Protein AF-A0A6H5G3V2-F1 (afdb_monomer_lite)

Secondary structure (DSSP, 8-state):
-TTT---TTSPPEEEEEEETTEEEEEES----GGGTGGG--HHHHHHHHHHHHHHHHHH-

pLDDT: mean 92.97, std 9.3, range [55.91, 98.62]

Organism: NCBI:txid355587

InterPro domains:
  IPR011009 Protein kinase-like domain superfamily [SSF56112] (3-60)

Foldseek 3Di:
DLQPDDDPLDWAWDDWDDDPPDIDTDTPDDDDCVVCVVVDDPVRVVVNVVSVVVSVVSVD

Structure (mmCIF, N/CA/C/O backbone):
data_AF-A0A6H5G3V2-F1
#
_entry.id   AF-A0A6H5G3V2-F1
#
loop_
_atom_site.group_PDB
_atom_site.id
_atom_site.type_symbol
_atom_site.label_atom_id
_atom_site.label_alt_id
_atom_site.label_comp_id
_atom_site.label_asym_id
_atom_site.label_entity_id
_atom_site.label_seq_id
_atom_site.pdbx_PDB_ins_code
_atom_site.Cartn_x
_atom_site.Cartn_y
_atom_site.Cartn_z
_atom_site.occupancy
_atom_site.B_iso_or_equiv
_atom_site.auth_seq_id
_atom_site.auth_comp_id
_atom_site.auth_asym_id
_atom_site.auth_atom_id
_atom_site.pdbx_PDB_model_num
ATOM 1 N N . ASN A 1 1 ? 0.950 -6.498 -15.597 1.00 55.91 1 ASN A N 1
ATOM 2 C CA . ASN A 1 1 ? 1.819 -5.437 -16.150 1.00 55.91 1 ASN A CA 1
ATOM 3 C C . ASN A 1 1 ? 1.733 -4.242 -15.199 1.00 55.91 1 ASN A C 1
ATOM 5 O O . ASN A 1 1 ? 0.781 -3.479 -15.289 1.00 55.91 1 ASN A O 1
ATOM 9 N N . LEU A 1 2 ? 2.635 -4.135 -14.209 1.00 5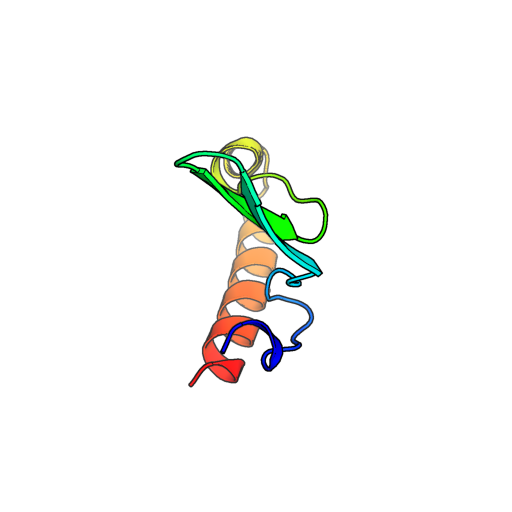9.88 2 LEU A N 1
ATOM 10 C CA . LEU A 1 2 ? 2.544 -3.121 -13.130 1.00 59.88 2 LEU A CA 1
ATOM 11 C C . LEU A 1 2 ? 2.545 -1.677 -13.660 1.00 59.88 2 LEU A C 1
ATOM 13 O O . LEU A 1 2 ? 2.038 -0.773 -13.010 1.00 59.88 2 LEU A O 1
ATOM 17 N N . MET A 1 3 ? 3.060 -1.480 -14.873 1.00 63.09 3 MET A N 1
ATOM 18 C CA . MET A 1 3 ? 3.102 -0.190 -15.556 1.00 63.09 3 MET A CA 1
ATOM 19 C C . MET A 1 3 ? 1.725 0.308 -16.034 1.00 63.09 3 MET A C 1
ATOM 21 O O . MET A 1 3 ? 1.581 1.499 -16.308 1.00 63.09 3 MET A O 1
ATOM 25 N N . LEU A 1 4 ? 0.723 -0.575 -16.150 1.00 67.75 4 LEU A N 1
ATOM 26 C CA . LEU A 1 4 ? -0.589 -0.250 -16.731 1.00 67.75 4 LEU A CA 1
ATOM 27 C C . LEU A 1 4 ? -1.648 0.146 -15.693 1.00 67.75 4 LEU A C 1
ATOM 29 O O . LEU A 1 4 ? -2.624 0.808 -16.037 1.00 67.75 4 LEU A O 1
ATOM 33 N N . HIS A 1 5 ? -1.470 -0.228 -14.426 1.00 73.19 5 HIS A N 1
ATOM 34 C CA . HIS A 1 5 ? -2.476 -0.007 -13.390 1.00 73.19 5 HIS A CA 1
ATOM 35 C C . HIS A 1 5 ? -2.210 1.314 -12.664 1.00 73.19 5 HIS A C 1
ATOM 37 O O . HIS A 1 5 ? -1.341 1.398 -11.799 1.00 73.19 5 HIS A O 1
ATOM 43 N N . ARG A 1 6 ? -2.962 2.360 -13.024 1.00 83.56 6 ARG A N 1
ATOM 44 C CA . ARG A 1 6 ? -2.965 3.644 -12.310 1.00 83.56 6 ARG A CA 1
ATOM 45 C C . ARG A 1 6 ? -4.268 3.794 -11.541 1.00 83.56 6 ARG A C 1
ATOM 47 O O . ARG A 1 6 ? -5.322 3.968 -12.143 1.00 83.56 6 ARG A O 1
ATOM 54 N N . HIS A 1 7 ? -4.182 3.754 -10.219 1.00 92.44 7 HIS A N 1
ATOM 55 C CA . HIS A 1 7 ? -5.322 3.934 -9.330 1.00 92.44 7 HIS A CA 1
ATOM 56 C C . HIS A 1 7 ? -4.848 4.629 -8.045 1.00 92.44 7 HIS A C 1
ATOM 58 O O . HIS A 1 7 ? -3.786 4.267 -7.546 1.00 92.44 7 HIS A O 1
ATOM 64 N N . PRO A 1 8 ? -5.602 5.587 -7.474 1.00 92.88 8 PRO A N 1
ATOM 65 C CA . PRO A 1 8 ? -5.159 6.364 -6.306 1.00 92.88 8 PRO A CA 1
ATOM 66 C C . PRO A 1 8 ? -4.886 5.528 -5.045 1.00 92.88 8 PRO A C 1
ATOM 68 O O . PRO A 1 8 ? -4.165 5.975 -4.166 1.00 92.88 8 PRO A O 1
ATOM 71 N N . ASN A 1 9 ? -5.447 4.318 -4.956 1.00 95.31 9 ASN A N 1
ATOM 72 C CA . ASN A 1 9 ? -5.244 3.397 -3.829 1.00 95.31 9 ASN A CA 1
ATOM 73 C C . ASN A 1 9 ? -4.349 2.191 -4.179 1.00 95.31 9 ASN A C 1
ATOM 75 O O . ASN A 1 9 ? -4.398 1.178 -3.483 1.00 95.31 9 ASN A O 1
ATOM 79 N N . ILE A 1 10 ? -3.599 2.249 -5.283 1.00 93.94 10 ILE A N 1
ATOM 80 C CA . ILE A 1 10 ? -2.616 1.224 -5.660 1.00 93.94 10 ILE A CA 1
ATOM 81 C C . ILE A 1 10 ? -1.251 1.892 -5.731 1.00 93.94 10 ILE A C 1
ATOM 83 O O . ILE A 1 10 ? -1.106 2.925 -6.378 1.00 93.94 10 ILE A O 1
ATOM 87 N N . LEU A 1 11 ? -0.266 1.265 -5.088 1.00 93.50 11 LEU A N 1
ATOM 88 C CA . LEU A 1 11 ? 1.098 1.766 -5.018 1.00 93.50 11 LEU A CA 1
ATOM 89 C C . LEU A 1 11 ? 1.663 2.024 -6.418 1.00 93.50 11 LEU A C 1
ATOM 91 O O . LEU A 1 11 ? 1.747 1.118 -7.255 1.00 93.50 11 LEU A O 1
ATOM 95 N N . LYS A 1 12 ? 2.072 3.264 -6.665 1.00 91.94 12 LYS A N 1
ATOM 96 C CA . LYS A 1 12 ? 2.590 3.691 -7.958 1.00 91.94 12 LYS A CA 1
ATOM 97 C C . LYS A 1 12 ? 3.962 3.079 -8.230 1.00 91.94 12 LYS A C 1
ATOM 99 O O . LYS A 1 12 ? 4.935 3.363 -7.534 1.00 91.94 12 LYS A O 1
ATOM 104 N N . TYR A 1 13 ?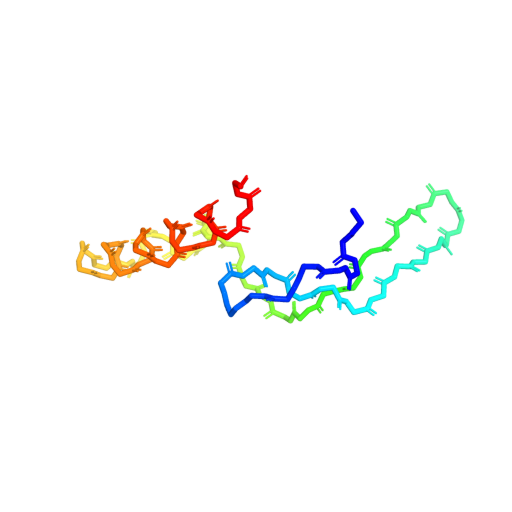 4.054 2.316 -9.315 1.00 92.88 13 TYR A N 1
ATOM 105 C CA . TYR A 1 13 ? 5.326 1.908 -9.905 1.00 92.88 13 TYR A CA 1
ATOM 106 C C . TYR A 1 13 ? 6.094 3.128 -10.442 1.00 92.88 13 TYR A C 1
ATOM 108 O O . TYR A 1 13 ? 5.528 3.943 -11.178 1.00 92.88 13 TYR A O 1
ATOM 116 N N . VAL A 1 14 ? 7.385 3.228 -10.114 1.00 92.56 14 VAL A N 1
ATOM 117 C CA . VAL A 1 14 ? 8.291 4.257 -10.651 1.00 92.56 14 VAL A CA 1
ATOM 118 C C . VAL A 1 14 ? 9.308 3.625 -11.596 1.00 92.56 14 VAL A C 1
ATOM 120 O O . VAL A 1 14 ? 9.383 4.012 -12.761 1.00 92.56 14 VAL A O 1
ATOM 123 N N . ALA A 1 15 ? 10.071 2.643 -11.117 1.00 93.44 15 ALA A N 1
ATOM 124 C CA . ALA A 1 15 ? 11.098 1.963 -11.900 1.00 93.44 15 ALA A CA 1
ATOM 125 C C . ALA A 1 15 ? 11.441 0.598 -11.291 1.00 93.44 15 ALA A C 1
ATOM 127 O O . ALA A 1 15 ? 11.173 0.342 -10.122 1.00 93.44 15 ALA A O 1
ATOM 128 N N . SER A 1 16 ? 12.101 -0.258 -12.059 1.00 94.62 16 SER A N 1
ATOM 129 C CA . SER A 1 16 ? 12.751 -1.467 -11.562 1.00 94.62 16 SER A CA 1
ATOM 130 C C . SER A 1 16 ? 14.067 -1.661 -12.290 1.00 94.62 16 SER A C 1
ATOM 132 O O . SER A 1 16 ? 14.157 -1.361 -13.481 1.00 94.62 16 SER A O 1
ATOM 134 N N . TRP A 1 17 ? 15.075 -2.167 -11.596 1.00 95.94 17 TRP A N 1
ATOM 135 C CA . TRP A 1 17 ? 16.386 -2.426 -12.180 1.00 95.94 17 TRP A CA 1
ATOM 136 C C . TRP A 1 17 ? 17.032 -3.633 -11.518 1.00 95.94 17 TRP A C 1
ATOM 138 O O . TRP A 1 17 ? 16.722 -3.981 -10.380 1.00 95.94 17 TRP A O 1
ATOM 148 N N . ASN A 1 18 ? 17.963 -4.250 -12.235 1.00 97.19 18 ASN A N 1
ATOM 149 C CA . ASN A 1 18 ? 18.833 -5.269 -11.673 1.00 97.19 18 ASN A CA 1
ATOM 150 C C . ASN A 1 18 ? 20.136 -4.612 -11.217 1.00 97.19 18 ASN A C 1
ATOM 152 O O . ASN A 1 18 ? 20.683 -3.758 -11.916 1.00 97.19 18 ASN A O 1
ATOM 156 N N . SER A 1 19 ? 20.647 -5.019 -10.061 1.00 96.44 19 SER A N 1
ATOM 157 C CA . SER A 1 19 ? 22.007 -4.693 -9.634 1.00 96.44 19 SER A CA 1
ATOM 158 C C . SER A 1 19 ? 22.631 -5.934 -9.004 1.00 96.44 19 SER A C 1
ATOM 160 O O . SER A 1 19 ? 22.184 -6.424 -7.965 1.00 96.44 19 SER A O 1
ATOM 162 N N . GLY A 1 20 ? 23.621 -6.501 -9.700 1.00 95.12 20 GLY A N 1
ATOM 163 C CA . GLY A 1 20 ? 24.158 -7.825 -9.395 1.00 95.12 20 GLY A CA 1
ATOM 164 C C . GLY A 1 20 ? 23.083 -8.909 -9.514 1.00 95.12 20 GLY A C 1
ATOM 165 O O . GLY A 1 20 ? 22.398 -8.998 -10.529 1.00 95.12 20 GLY A O 1
ATOM 166 N N . ASN A 1 21 ? 22.928 -9.711 -8.458 1.00 96.00 21 ASN A N 1
ATOM 167 C CA . ASN A 1 21 ? 21.918 -10.772 -8.372 1.00 96.00 21 ASN A CA 1
ATOM 168 C C . ASN A 1 21 ? 20.610 -10.312 -7.694 1.00 96.00 21 ASN A C 1
ATOM 170 O O . ASN A 1 21 ? 19.802 -11.137 -7.271 1.00 96.00 21 ASN A O 1
ATOM 174 N N . HIS A 1 22 ? 20.421 -9.001 -7.524 1.00 96.88 22 HIS A N 1
ATOM 175 C CA . HIS A 1 22 ? 19.244 -8.430 -6.878 1.00 96.88 22 HIS A CA 1
ATOM 176 C C . HIS A 1 22 ? 18.380 -7.672 -7.887 1.00 96.88 22 HIS A C 1
ATOM 178 O O . HIS A 1 22 ? 18.886 -6.900 -8.705 1.00 96.88 22 HIS A O 1
ATOM 184 N N . LEU A 1 23 ? 17.067 -7.856 -7.768 1.00 96.38 23 LEU A N 1
ATOM 185 C CA . LEU A 1 23 ? 16.052 -7.061 -8.448 1.00 96.38 23 LEU A CA 1
ATOM 186 C C . LEU A 1 23 ? 15.539 -5.994 -7.480 1.00 96.38 23 LEU A C 1
ATOM 188 O O . LEU A 1 23 ? 15.065 -6.309 -6.389 1.00 96.38 23 LEU A O 1
ATOM 192 N N . PHE A 1 24 ? 15.612 -4.740 -7.899 1.00 96.44 24 PHE A N 1
ATOM 193 C CA . PHE A 1 24 ? 15.120 -3.593 -7.151 1.00 96.44 24 PHE A CA 1
ATOM 194 C C . PHE A 1 24 ? 13.845 -3.049 -7.789 1.00 96.44 24 PHE A C 1
ATOM 196 O O . PHE A 1 24 ? 13.698 -3.041 -9.013 1.00 96.44 24 PHE A O 1
ATOM 203 N N . LEU A 1 25 ? 12.942 -2.559 -6.942 1.00 94.94 25 LEU A N 1
ATOM 204 C CA . LEU A 1 25 ? 11.680 -1.936 -7.322 1.00 94.94 25 LEU A CA 1
ATOM 205 C C . LEU A 1 25 ? 11.574 -0.584 -6.613 1.00 94.94 25 LEU A C 1
ATOM 207 O O . LEU A 1 25 ? 11.504 -0.531 -5.388 1.00 94.94 25 LEU A O 1
ATOM 211 N N . ALA A 1 26 ? 11.548 0.498 -7.385 1.00 95.06 26 ALA A N 1
ATOM 212 C CA . ALA A 1 26 ? 11.187 1.820 -6.898 1.00 95.06 26 ALA A CA 1
ATOM 213 C C . ALA A 1 26 ? 9.692 2.064 -7.089 1.00 95.06 26 ALA A C 1
ATOM 215 O O . ALA A 1 26 ? 9.130 1.887 -8.178 1.00 95.06 26 ALA A O 1
ATOM 216 N N . THR A 1 27 ? 9.076 2.549 -6.023 1.00 94.62 27 THR A N 1
ATOM 217 C CA . THR A 1 27 ? 7.692 3.010 -5.976 1.00 94.62 27 THR A CA 1
ATOM 218 C C . THR A 1 27 ? 7.652 4.432 -5.435 1.00 94.62 27 THR A C 1
ATOM 220 O O . THR A 1 27 ? 8.686 5.001 -5.083 1.00 94.62 27 THR A O 1
ATOM 223 N N . GLU A 1 28 ? 6.464 5.021 -5.349 1.00 94.81 28 GLU A N 1
ATOM 224 C CA . GLU A 1 28 ? 6.280 6.142 -4.425 1.00 94.81 28 GLU A CA 1
ATOM 225 C C . GLU A 1 28 ? 6.598 5.728 -2.977 1.00 94.81 28 GLU A C 1
ATOM 227 O O . GLU A 1 28 ? 6.556 4.542 -2.625 1.00 94.81 28 GLU A O 1
ATOM 232 N N . GLU A 1 29 ? 6.944 6.711 -2.150 1.00 96.06 29 GLU A N 1
ATOM 233 C CA . GLU A 1 29 ? 7.272 6.496 -0.745 1.00 96.06 29 GLU A CA 1
ATOM 234 C C . GLU A 1 29 ? 6.022 6.108 0.050 1.00 96.06 29 GLU A C 1
ATOM 236 O O . GLU A 1 29 ? 4.999 6.792 0.001 1.00 96.06 29 GLU A O 1
ATOM 241 N N . VAL A 1 30 ? 6.113 5.016 0.811 1.00 95.44 30 VAL A N 1
ATOM 242 C CA . VAL A 1 30 ? 5.029 4.526 1.666 1.00 95.44 30 VAL A CA 1
ATOM 243 C C . VAL A 1 30 ? 5.563 3.896 2.943 1.00 95.44 30 VAL A C 1
ATOM 245 O O . VAL A 1 30 ? 6.694 3.419 3.008 1.00 95.44 30 VAL A O 1
ATOM 248 N N . THR A 1 31 ? 4.708 3.839 3.963 1.00 96.44 31 THR A N 1
ATOM 249 C CA . THR A 1 31 ? 4.968 3.078 5.189 1.00 96.44 31 THR A CA 1
ATOM 250 C C . THR A 1 31 ? 4.137 1.791 5.196 1.00 96.44 31 THR A C 1
ATOM 252 O O . THR A 1 31 ? 2.931 1.858 4.951 1.00 96.44 31 THR A O 1
ATOM 255 N N . PRO A 1 32 ? 4.727 0.620 5.506 1.00 96.12 32 PRO A N 1
ATOM 256 C CA . PRO A 1 32 ? 3.980 -0.629 5.631 1.00 96.12 32 PRO A CA 1
ATOM 257 C C . PRO A 1 32 ? 2.847 -0.537 6.660 1.00 96.12 32 PRO A C 1
ATOM 259 O O . PRO A 1 32 ? 3.053 -0.042 7.769 1.00 96.12 32 PRO A O 1
ATOM 262 N N . LEU A 1 33 ? 1.669 -1.081 6.327 1.00 96.12 33 LEU A N 1
ATOM 263 C CA . LEU A 1 33 ? 0.479 -1.013 7.187 1.00 96.12 33 LEU A CA 1
ATOM 264 C C . LEU A 1 33 ? 0.740 -1.570 8.596 1.00 96.12 33 LEU A C 1
ATOM 266 O O . LEU A 1 33 ? 0.298 -0.986 9.581 1.00 96.12 33 LEU A O 1
ATOM 270 N N . VAL A 1 34 ? 1.519 -2.652 8.700 1.00 97.19 34 VAL A N 1
ATOM 271 C CA . VAL A 1 34 ? 1.890 -3.280 9.980 1.00 97.19 34 VAL A CA 1
ATOM 272 C C . VAL A 1 34 ? 2.592 -2.314 10.944 1.00 97.19 34 VAL A C 1
ATOM 274 O O . VAL A 1 34 ? 2.411 -2.423 12.152 1.00 97.19 34 VAL A O 1
ATOM 277 N N . ASN A 1 35 ? 3.318 -1.316 10.430 1.00 97.69 35 ASN A N 1
ATOM 278 C CA . ASN A 1 35 ? 4.040 -0.346 11.257 1.00 97.69 35 ASN A CA 1
ATOM 279 C C . ASN A 1 35 ? 3.122 0.740 11.845 1.00 97.69 35 ASN A C 1
ATOM 281 O O . ASN A 1 35 ? 3.524 1.446 12.773 1.00 97.69 35 ASN A O 1
ATOM 285 N N . VAL A 1 36 ? 1.912 0.911 11.299 1.00 96.38 36 VAL A N 1
ATOM 286 C CA . VAL A 1 36 ? 1.009 2.023 11.648 1.00 96.38 36 VAL A CA 1
ATOM 287 C C . VAL A 1 36 ? -0.362 1.576 12.152 1.00 96.38 36 VAL A C 1
ATOM 289 O O . VAL A 1 36 ? -1.005 2.344 12.862 1.00 96.38 36 VAL A O 1
ATOM 292 N N . ILE A 1 37 ? -0.805 0.351 11.845 1.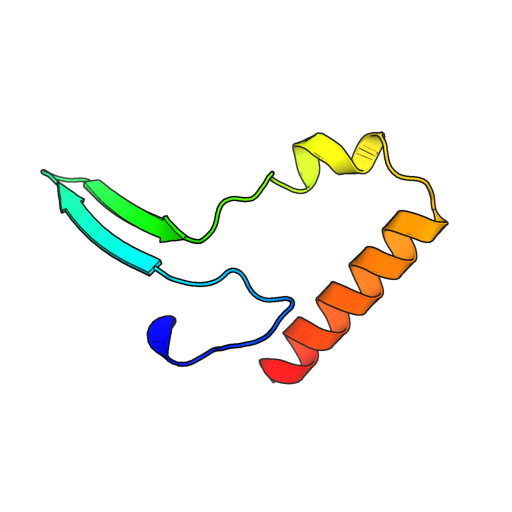00 96.81 37 ILE A N 1
ATOM 293 C CA . ILE A 1 37 ? -2.170 -0.127 12.127 1.00 96.81 37 ILE A CA 1
ATOM 294 C C . ILE A 1 37 ? -2.534 -0.075 13.615 1.00 96.81 37 ILE A C 1
ATOM 296 O O . ILE A 1 37 ? -3.647 0.304 13.961 1.00 96.81 37 ILE A O 1
ATOM 300 N N . SER A 1 38 ? -1.585 -0.369 14.507 1.00 97.56 38 SER A N 1
ATOM 301 C CA . SER A 1 38 ? -1.805 -0.351 15.960 1.00 97.56 38 SER A CA 1
ATOM 302 C C . SER A 1 38 ? -2.054 1.049 16.530 1.00 97.56 38 SER A C 1
ATOM 304 O O . SER A 1 38 ? -2.545 1.173 17.648 1.00 97.56 38 SER A O 1
ATOM 306 N N . LYS A 1 39 ? -1.725 2.103 15.774 1.00 97.81 39 LYS A N 1
ATOM 307 C CA . LYS A 1 39 ? -1.912 3.509 16.162 1.00 97.81 39 LYS A CA 1
ATOM 308 C C . LYS A 1 39 ? -3.182 4.122 15.564 1.00 97.81 39 LYS A C 1
ATOM 310 O O . LYS A 1 39 ? -3.433 5.305 15.779 1.00 97.81 39 LYS A O 1
ATOM 315 N N . GLN A 1 40 ? -3.951 3.356 14.789 1.00 98.06 40 GLN A N 1
ATOM 316 C CA . GLN A 1 40 ? -5.144 3.845 14.104 1.00 98.06 40 GLN A CA 1
ATOM 317 C C . GLN A 1 40 ? -6.409 3.603 14.926 1.00 98.06 40 GLN A C 1
ATOM 319 O O . GLN A 1 40 ? -6.574 2.569 15.572 1.00 98.06 40 GLN A O 1
ATOM 324 N N . THR A 1 41 ? -7.337 4.555 14.873 1.00 98.62 41 THR A N 1
ATOM 325 C CA . THR A 1 41 ? -8.673 4.386 15.454 1.00 98.62 41 THR A CA 1
ATOM 326 C C . THR A 1 41 ? -9.534 3.462 14.584 1.00 98.62 41 THR A C 1
ATOM 328 O O . THR A 1 41 ? -9.282 3.339 13.381 1.00 98.62 41 THR A O 1
ATOM 331 N N . PRO A 1 42 ? -10.618 2.871 15.125 1.00 98.44 42 PRO A N 1
ATOM 332 C CA . PRO A 1 42 ? -11.541 2.059 14.330 1.00 98.44 42 PRO A CA 1
ATOM 333 C C . PRO A 1 42 ? -12.074 2.775 13.077 1.00 98.44 42 PRO A C 1
ATOM 335 O O . PRO A 1 42 ? -12.171 2.171 12.014 1.00 98.44 42 PRO A O 1
ATOM 338 N N . LEU A 1 43 ? -12.354 4.082 13.163 1.00 98.50 43 LEU A N 1
ATOM 339 C CA . LEU A 1 43 ? -12.813 4.870 12.015 1.00 98.50 43 LEU A CA 1
ATOM 340 C C . LEU A 1 43 ? -11.742 4.986 10.919 1.00 98.50 43 LEU A C 1
ATOM 342 O O . LEU A 1 43 ? -12.055 4.833 9.740 1.00 98.50 43 LEU A O 1
ATOM 346 N N . GLN A 1 44 ? -10.481 5.228 11.292 1.00 98.25 44 GLN A N 1
ATOM 347 C CA . GLN A 1 44 ? -9.369 5.283 10.336 1.00 98.25 44 GLN A CA 1
ATOM 348 C C . GLN A 1 44 ? -9.165 3.933 9.642 1.00 98.25 44 GLN A C 1
ATOM 350 O O . GLN A 1 44 ? -8.952 3.900 8.429 1.00 98.25 44 GLN A O 1
ATOM 355 N N . ILE A 1 45 ? -9.317 2.830 10.383 1.00 98.25 45 ILE A N 1
ATOM 356 C CA . ILE A 1 45 ? -9.279 1.474 9.824 1.00 98.25 45 ILE A CA 1
ATOM 357 C C . ILE A 1 45 ? -10.406 1.287 8.799 1.00 98.25 45 ILE A C 1
ATOM 359 O O . ILE A 1 45 ? -10.139 0.846 7.682 1.00 98.25 45 ILE A O 1
ATOM 363 N N . CYS A 1 46 ? -11.644 1.680 9.117 1.00 98.50 46 CYS A N 1
ATOM 364 C CA . CYS A 1 46 ? -12.767 1.603 8.175 1.00 98.50 46 CYS A CA 1
ATOM 365 C C . CYS A 1 46 ? -12.518 2.410 6.888 1.00 98.50 46 CYS A C 1
ATOM 367 O O . CYS A 1 46 ? -12.796 1.923 5.791 1.00 98.50 46 CYS A O 1
ATOM 369 N N . ILE A 1 47 ? -11.955 3.617 7.000 1.00 97.94 47 ILE A N 1
ATOM 370 C CA . ILE A 1 47 ? -11.576 4.436 5.836 1.00 97.94 47 ILE A CA 1
ATOM 371 C C . ILE A 1 47 ? -10.506 3.718 4.998 1.00 97.94 47 ILE A C 1
ATOM 373 O O . ILE A 1 47 ? -10.632 3.639 3.775 1.00 97.94 47 ILE A O 1
ATOM 377 N N . GLY A 1 48 ? -9.486 3.142 5.641 1.00 97.12 48 GLY A N 1
ATOM 378 C CA . GLY A 1 48 ? -8.455 2.348 4.968 1.00 97.12 48 GLY A CA 1
ATOM 379 C C . GLY A 1 48 ? -9.028 1.137 4.225 1.00 97.12 48 GLY A C 1
ATOM 380 O O . GLY A 1 48 ? -8.692 0.910 3.062 1.00 97.12 48 GLY A O 1
ATOM 381 N N . LEU A 1 49 ? -9.958 0.405 4.847 1.00 98.19 49 LEU A N 1
ATOM 382 C CA . LEU A 1 49 ? -10.663 -0.718 4.220 1.00 98.19 49 LEU A CA 1
ATOM 383 C C . LEU A 1 49 ? -11.472 -0.277 2.991 1.00 98.19 49 LEU A C 1
ATOM 385 O O . LEU A 1 49 ? -11.421 -0.946 1.959 1.00 98.19 49 LEU A O 1
ATOM 389 N N . GLN A 1 50 ? -12.152 0.872 3.045 1.00 98.25 50 GLN A N 1
ATOM 390 C CA . GLN A 1 50 ? -12.840 1.435 1.878 1.00 98.25 50 GLN A CA 1
ATOM 391 C C . GLN A 1 50 ? -11.864 1.747 0.731 1.00 98.25 50 GLN A C 1
ATOM 393 O O . GLN A 1 50 ? -12.203 1.549 -0.441 1.00 98.25 50 GLN A O 1
ATOM 398 N N . CYS A 1 51 ? -10.657 2.229 1.040 1.00 97.75 51 CYS A N 1
ATOM 399 C CA . CYS A 1 51 ? -9.620 2.461 0.035 1.00 97.75 51 CYS A CA 1
ATOM 400 C C . CYS A 1 51 ? -9.139 1.152 -0.606 1.00 97.75 51 CYS A C 1
ATOM 402 O O . CYS A 1 51 ? -9.031 1.092 -1.836 1.00 97.75 51 CYS A O 1
ATOM 404 N N . ILE A 1 52 ? -8.929 0.107 0.204 1.00 96.75 52 ILE A N 1
ATOM 405 C CA . ILE A 1 52 ? -8.564 -1.241 -0.258 1.00 96.75 52 ILE A CA 1
ATOM 406 C C . ILE A 1 52 ? -9.661 -1.814 -1.166 1.00 96.75 52 ILE A C 1
ATOM 408 O O . ILE A 1 52 ? -9.358 -2.279 -2.260 1.00 96.75 52 ILE A O 1
ATOM 412 N N . LEU A 1 53 ? -10.935 -1.711 -0.778 1.00 97.88 53 LEU A N 1
ATOM 413 C CA . LEU A 1 53 ? -12.060 -2.187 -1.593 1.00 97.88 53 LEU A CA 1
ATOM 414 C C . LEU A 1 53 ? -12.110 -1.514 -2.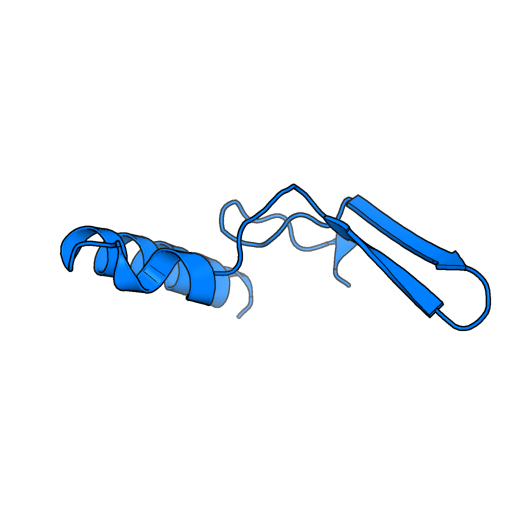968 1.00 97.88 53 LEU A C 1
ATOM 416 O O . LEU A 1 53 ? -12.290 -2.197 -3.971 1.00 97.88 53 LEU A O 1
ATOM 420 N N . LYS A 1 54 ? -11.897 -0.193 -3.036 1.00 97.00 54 LYS A N 1
ATOM 421 C CA . LYS A 1 54 ? -11.820 0.530 -4.319 1.00 97.00 54 LYS A CA 1
ATOM 422 C C . LYS A 1 54 ? -10.674 0.015 -5.199 1.00 97.00 54 LYS A C 1
ATOM 424 O O . LYS A 1 54 ? -10.867 -0.157 -6.396 1.00 97.00 54 LYS A O 1
ATOM 429 N N . ALA A 1 55 ? -9.503 -0.248 -4.612 1.00 95.62 55 ALA A N 1
ATOM 430 C CA . ALA A 1 55 ? -8.359 -0.797 -5.341 1.00 95.62 55 ALA A CA 1
ATOM 431 C C . ALA A 1 55 ? -8.640 -2.206 -5.876 1.00 95.62 55 ALA A C 1
ATOM 433 O O . ALA A 1 55 ? -8.364 -2.481 -7.039 1.00 95.62 55 ALA A O 1
ATOM 434 N N . ILE A 1 56 ? -9.218 -3.079 -5.048 1.00 95.38 56 ILE A N 1
ATOM 435 C CA . ILE A 1 56 ? -9.581 -4.444 -5.448 1.00 95.38 56 ILE A CA 1
ATOM 436 C C . ILE A 1 56 ? -10.640 -4.410 -6.552 1.00 95.38 56 ILE A C 1
ATOM 438 O O . ILE A 1 56 ? -10.500 -5.120 -7.539 1.00 95.38 56 ILE A O 1
ATOM 442 N N . HIS A 1 57 ? -11.654 -3.551 -6.426 1.00 95.81 57 HIS A N 1
ATOM 443 C CA . HIS A 1 57 ? -12.678 -3.381 -7.455 1.00 95.81 57 HIS A CA 1
ATOM 444 C C . HIS A 1 57 ? -12.088 -2.944 -8.801 1.00 95.81 57 HIS A C 1
ATOM 446 O O . HIS A 1 57 ? -12.522 -3.433 -9.833 1.00 95.81 57 HIS A O 1
ATOM 452 N N . PHE A 1 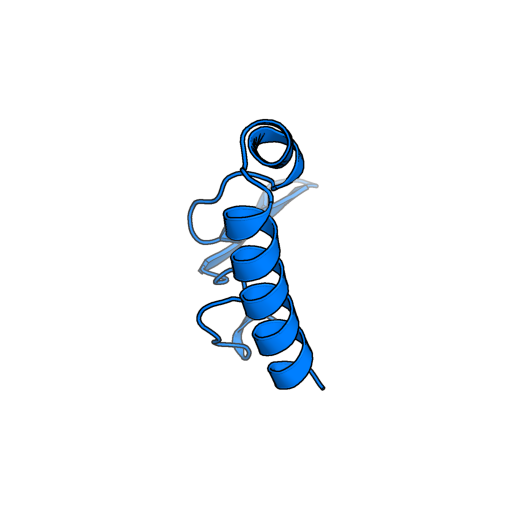58 ? -11.081 -2.066 -8.798 1.00 93.62 58 PHE A N 1
ATOM 453 C CA . PHE A 1 58 ? -10.376 -1.663 -10.018 1.00 93.62 58 PHE A CA 1
ATOM 454 C C . PHE A 1 58 ? -9.545 -2.796 -10.652 1.00 93.62 58 PHE A C 1
ATOM 456 O O . PHE A 1 58 ? -9.276 -2.757 -11.850 1.00 93.62 58 PHE A O 1
ATOM 463 N N . LEU A 1 59 ? -9.089 -3.770 -9.858 1.00 90.81 59 LEU A N 1
ATOM 464 C CA . LEU A 1 59 ? -8.268 -4.890 -10.331 1.00 90.81 59 LEU A CA 1
ATOM 465 C C . LEU A 1 59 ? -9.081 -6.085 -10.848 1.00 90.81 59 LEU A C 1
ATOM 467 O O . LEU A 1 59 ? -8.490 -6.951 -11.493 1.00 90.81 59 LEU A O 1
ATOM 471 N N . HIS A 1 60 ? -10.374 -6.150 -10.527 1.00 86.88 60 HIS A N 1
ATOM 472 C CA . HIS A 1 60 ? -11.301 -7.179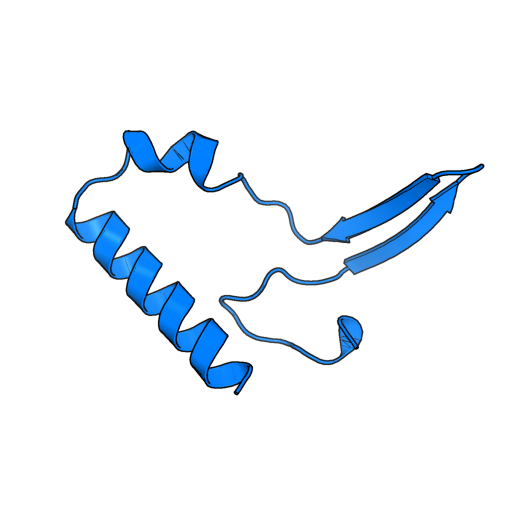 -10.998 1.00 86.88 60 HIS A CA 1
ATOM 473 C C . HIS A 1 60 ? -11.715 -6.921 -12.451 1.00 86.88 60 HIS A C 1
ATOM 475 O O . HIS A 1 60 ? -11.742 -7.898 -13.230 1.00 86.88 60 HIS A O 1
#

Radius of gyration: 14.52 Å; chains: 1; bounding box: 37×17×33 Å

Sequence (60 aa):
NLMLHRHPNILKYVASWNSGNHLFLATEEVTPLVNVISKQTPLQICIGLQCILKAIHFLH